Protein AF-A0A552QBM7-F1 (afdb_monomer)

pLDDT: mean 79.02, std 13.44, range [32.44, 94.44]

Mean predicted aligned error: 8.25 Å

Sequence (102 aa):
MKLSDPETWAVPVESIEIDDPTWGVVKISRWNRFHFEQSADYPMSIILVQPQGKKLSQRSTTPMWLAWIGEEEIGSIDLWITLLDFWLFVTLYAKSTYKMPR

Structure (mmCIF, N/CA/C/O backbone):
data_AF-A0A552QBM7-F1
#
_entry.id   AF-A0A552QBM7-F1
#
loop_
_atom_site.group_PDB
_atom_site.id
_atom_site.type_symbol
_atom_site.label_atom_id
_atom_site.label_alt_id
_atom_site.label_comp_id
_atom_site.label_asym_id
_atom_site.label_entity_id
_atom_site.label_seq_id
_atom_site.pdbx_PDB_ins_code
_atom_site.Cartn_x
_atom_site.Cartn_y
_atom_site.Cartn_z
_atom_site.occupancy
_atom_site.B_iso_or_equiv
_atom_site.auth_seq_id
_atom_site.auth_comp_id
_atom_site.auth_asym_id
_atom_site.auth_atom_id
_atom_site.pdbx_PDB_model_num
ATOM 1 N N . MET A 1 1 ? 1.050 4.446 -14.833 1.00 79.56 1 MET A N 1
ATOM 2 C CA . MET A 1 1 ? 0.236 4.616 -13.611 1.00 79.56 1 MET A CA 1
ATOM 3 C C . MET A 1 1 ? 0.409 6.032 -13.098 1.00 79.56 1 MET A C 1
ATOM 5 O O . MET A 1 1 ? 1.544 6.488 -13.015 1.00 79.56 1 MET A O 1
ATOM 9 N N . LYS A 1 2 ? -0.685 6.724 -12.773 1.00 84.56 2 LYS A N 1
ATOM 10 C CA . LYS A 1 2 ? -0.669 8.006 -12.059 1.00 84.56 2 LYS A CA 1
ATOM 11 C C . LYS A 1 2 ? -1.205 7.777 -10.645 1.00 84.56 2 LYS A C 1
ATOM 13 O O . LYS A 1 2 ? -2.324 7.306 -10.482 1.00 84.56 2 LYS A O 1
ATOM 18 N N . LEU A 1 3 ? -0.428 8.124 -9.618 1.00 85.06 3 LEU A N 1
ATOM 19 C CA . LEU A 1 3 ? -0.809 7.865 -8.216 1.00 85.06 3 LEU A CA 1
ATOM 20 C C . LEU A 1 3 ? -2.097 8.598 -7.805 1.00 85.06 3 LEU A C 1
ATOM 22 O O . LEU A 1 3 ? -2.862 8.110 -6.982 1.00 85.06 3 LEU A O 1
ATOM 26 N N . SER A 1 4 ? -2.359 9.755 -8.411 1.00 85.06 4 SER A N 1
ATOM 27 C CA . SER A 1 4 ? -3.550 10.568 -8.154 1.00 85.06 4 SER A CA 1
ATOM 28 C C . SER A 1 4 ? -4.815 10.087 -8.873 1.00 85.06 4 SER A C 1
ATOM 30 O O . SER A 1 4 ? -5.871 10.664 -8.646 1.00 85.06 4 SER A O 1
ATOM 32 N N . ASP A 1 5 ? -4.715 9.098 -9.765 1.00 87.19 5 ASP A N 1
ATOM 33 C CA . ASP A 1 5 ? -5.814 8.660 -10.629 1.00 87.19 5 ASP A CA 1
ATOM 34 C C . ASP A 1 5 ? -6.007 7.133 -10.542 1.00 87.19 5 ASP A C 1
ATOM 36 O O . ASP A 1 5 ? -5.264 6.388 -11.197 1.00 87.19 5 ASP A O 1
ATOM 40 N N . PRO A 1 6 ? -6.984 6.665 -9.736 1.00 86.75 6 PRO A N 1
ATOM 41 C CA . PRO A 1 6 ? -7.248 5.246 -9.502 1.00 86.75 6 PRO A CA 1
ATOM 42 C C . PRO A 1 6 ? -7.526 4.419 -10.751 1.00 86.75 6 PRO A C 1
ATOM 44 O O . PRO A 1 6 ? -7.184 3.238 -10.782 1.00 86.75 6 PRO A O 1
ATOM 47 N N . GLU A 1 7 ? -8.096 5.019 -11.795 1.00 91.06 7 GLU A N 1
ATOM 48 C CA . GLU A 1 7 ? -8.416 4.305 -13.037 1.00 91.06 7 GLU A CA 1
ATOM 49 C C . GLU A 1 7 ? -7.154 3.917 -13.819 1.00 91.06 7 GLU A C 1
ATOM 51 O O . GLU A 1 7 ? -7.178 3.030 -14.671 1.00 91.06 7 GLU A O 1
ATOM 56 N N . THR A 1 8 ? -6.020 4.548 -13.502 1.00 87.88 8 THR A N 1
ATOM 57 C CA . THR A 1 8 ? -4.725 4.292 -14.146 1.00 87.88 8 THR A CA 1
ATOM 58 C C . THR A 1 8 ? -3.822 3.343 -13.357 1.00 87.88 8 THR A C 1
ATOM 60 O O . THR A 1 8 ? -2.664 3.128 -13.751 1.00 87.88 8 THR A O 1
ATOM 63 N N . TRP A 1 9 ? -4.289 2.826 -12.216 1.00 90.31 9 TRP A N 1
ATOM 64 C CA . TRP A 1 9 ? -3.503 1.918 -11.386 1.00 90.31 9 TRP A CA 1
ATOM 65 C C . TRP A 1 9 ? -3.440 0.536 -12.029 1.00 90.31 9 TRP A C 1
ATOM 67 O O . TRP A 1 9 ? -4.437 -0.011 -12.492 1.00 90.31 9 TRP A O 1
ATOM 77 N N . ALA A 1 10 ? -2.237 -0.034 -12.060 1.00 89.12 10 ALA A N 1
ATOM 78 C CA . ALA A 1 10 ? -2.056 -1.414 -12.485 1.00 89.12 10 ALA A CA 1
ATOM 79 C C . ALA A 1 10 ? -2.637 -2.378 -11.434 1.00 89.12 10 ALA A C 1
ATOM 81 O O . ALA A 1 10 ? -2.990 -1.977 -10.323 1.00 89.12 10 ALA A O 1
ATOM 82 N N . VAL A 1 11 ? -2.685 -3.671 -11.746 1.00 91.69 11 VAL A N 1
ATOM 83 C CA . VAL A 1 11 ? -2.992 -4.691 -10.734 1.00 91.69 11 VAL A CA 1
ATOM 84 C C . VAL A 1 11 ? -1.811 -4.782 -9.755 1.00 91.69 11 VAL A C 1
ATOM 86 O O . VAL A 1 11 ? -0.671 -4.906 -10.214 1.00 91.69 11 VAL A O 1
ATOM 89 N N . PRO A 1 12 ? -2.039 -4.684 -8.432 1.00 93.38 12 PRO A N 1
ATOM 90 C CA . PRO A 1 12 ? -0.970 -4.821 -7.453 1.00 93.38 12 PRO A CA 1
ATOM 91 C C . PRO A 1 12 ? -0.421 -6.250 -7.440 1.00 93.38 12 PRO A C 1
ATOM 93 O O . PRO A 1 12 ? -1.162 -7.213 -7.638 1.00 93.38 12 PRO A O 1
ATOM 96 N N . VAL A 1 13 ? 0.881 -6.388 -7.182 1.00 93.00 13 VAL A N 1
ATOM 97 C CA . VAL A 1 13 ? 1.532 -7.699 -7.008 1.00 93.00 13 VAL A CA 1
ATOM 98 C C . VAL A 1 13 ? 1.162 -8.340 -5.672 1.00 93.00 13 VAL A C 1
ATOM 100 O O . VAL A 1 13 ? 1.244 -9.553 -5.520 1.00 93.00 13 VAL A O 1
ATOM 103 N N . GLU A 1 14 ? 0.735 -7.521 -4.713 1.00 92.94 14 GLU A N 1
ATOM 104 C CA . GLU A 1 14 ? 0.277 -7.948 -3.400 1.00 92.94 14 GLU A CA 1
ATOM 105 C C . GLU A 1 14 ? -0.788 -6.974 -2.892 1.00 92.94 14 GLU A C 1
ATOM 107 O O . GLU A 1 14 ? -0.648 -5.755 -3.013 1.00 92.94 14 GLU A O 1
ATOM 112 N N . SER A 1 15 ? -1.858 -7.514 -2.313 1.00 94.38 15 SER A N 1
ATOM 113 C CA . SER A 1 15 ? -2.869 -6.740 -1.602 1.00 94.38 15 SER A CA 1
ATOM 114 C C . SER A 1 15 ? -3.279 -7.504 -0.354 1.00 94.38 15 SER A C 1
ATOM 116 O O . SER A 1 15 ? -3.819 -8.603 -0.465 1.00 94.38 15 SER A O 1
ATOM 118 N N . ILE A 1 16 ? -3.055 -6.911 0.815 1.00 94.25 16 ILE A N 1
ATOM 119 C CA . ILE A 1 16 ? -3.409 -7.496 2.111 1.00 94.25 16 ILE A CA 1
ATOM 120 C C . ILE A 1 16 ? -4.312 -6.552 2.901 1.00 94.25 16 ILE A C 1
ATOM 122 O O . ILE A 1 16 ? -4.307 -5.337 2.687 1.00 94.25 16 ILE A O 1
ATOM 126 N N . GLU A 1 17 ? -5.075 -7.122 3.826 1.00 93.94 17 GLU A N 1
ATOM 127 C CA . GLU A 1 17 ? -5.851 -6.384 4.818 1.00 93.94 17 GLU A CA 1
ATOM 128 C C . GLU A 1 17 ? -5.384 -6.796 6.212 1.00 93.94 17 GLU A C 1
ATOM 130 O O . GLU A 1 17 ? -5.218 -7.983 6.499 1.00 93.94 17 GLU A O 1
ATOM 135 N N . ILE A 1 18 ? -5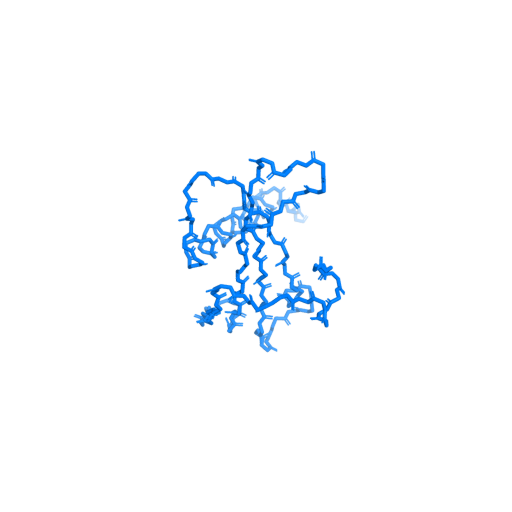.145 -5.803 7.061 1.00 91.31 18 ILE A N 1
ATOM 136 C CA . ILE A 1 18 ? -4.692 -5.976 8.440 1.00 91.31 18 ILE A CA 1
ATOM 137 C C . ILE A 1 18 ? -5.742 -5.335 9.341 1.00 91.31 18 ILE A C 1
ATOM 139 O O . ILE A 1 18 ? -6.118 -4.187 9.115 1.00 91.31 18 ILE A O 1
ATOM 143 N N . ASP A 1 19 ? -6.218 -6.054 10.355 1.00 90.38 19 ASP A N 1
ATOM 144 C CA . ASP A 1 19 ? -7.065 -5.466 11.395 1.00 90.38 19 ASP A CA 1
ATOM 145 C C . ASP A 1 19 ? -6.177 -4.860 12.488 1.00 90.38 19 ASP A C 1
ATOM 147 O O . ASP A 1 19 ? -5.572 -5.576 13.290 1.00 90.38 19 ASP A O 1
ATOM 151 N N . ASP A 1 20 ? -6.041 -3.535 12.468 1.00 86.81 20 ASP A N 1
ATOM 152 C CA . ASP A 1 20 ? -5.215 -2.789 13.406 1.00 86.81 20 ASP A CA 1
ATOM 153 C C . ASP A 1 20 ? -6.061 -2.243 14.576 1.00 86.81 20 ASP A C 1
ATOM 155 O O . ASP A 1 20 ? -7.062 -1.556 14.350 1.00 86.81 20 ASP A O 1
ATOM 159 N N . PRO A 1 21 ? -5.658 -2.449 15.845 1.00 83.38 21 PRO A N 1
ATOM 160 C CA . PRO A 1 21 ? -6.424 -1.975 17.001 1.00 83.38 21 PRO A CA 1
ATOM 161 C C . PRO A 1 21 ? -6.657 -0.455 17.047 1.00 83.38 21 PRO A C 1
ATOM 163 O O . PRO A 1 21 ? -7.629 0.004 17.652 1.00 83.38 21 PRO A O 1
ATOM 166 N N . THR A 1 22 ? -5.762 0.333 16.448 1.00 80.88 22 THR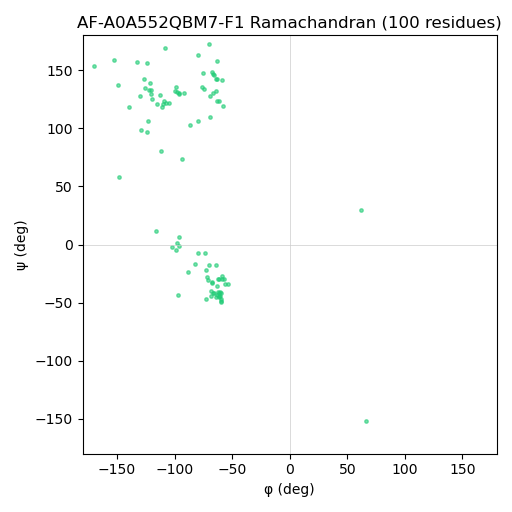 A N 1
ATOM 167 C CA . THR A 1 22 ? -5.806 1.802 16.450 1.00 80.88 22 THR A CA 1
ATOM 168 C C . THR A 1 22 ? -6.442 2.341 15.174 1.00 80.88 22 THR A C 1
ATOM 170 O O . THR A 1 22 ? -7.261 3.263 15.229 1.00 80.88 22 THR A O 1
ATOM 173 N N . TRP A 1 23 ? -6.074 1.772 14.027 1.00 80.56 23 TRP A N 1
ATOM 174 C CA . TRP A 1 23 ? -6.458 2.273 12.705 1.00 80.56 23 TRP A CA 1
ATOM 175 C C . TRP A 1 23 ? -7.649 1.523 12.084 1.00 80.56 23 TRP A C 1
ATOM 177 O O . TRP A 1 23 ? -8.175 1.939 11.048 1.00 80.56 23 TRP A O 1
ATOM 187 N N . GLY A 1 24 ? -8.137 0.470 12.743 1.00 87.19 24 GLY A N 1
ATOM 188 C CA . GLY A 1 24 ? -9.129 -0.450 12.198 1.00 87.19 24 GLY A CA 1
ATOM 189 C C . GLY A 1 24 ? -8.558 -1.246 11.027 1.00 87.19 24 GLY A C 1
ATOM 190 O O . GLY A 1 24 ? -7.352 -1.445 10.928 1.00 87.19 24 GLY A O 1
ATOM 191 N N . VAL A 1 25 ? -9.420 -1.665 10.101 1.00 90.62 25 VAL A N 1
ATOM 192 C CA . VAL A 1 25 ? -8.967 -2.357 8.890 1.00 90.62 25 VAL A CA 1
ATOM 193 C C . VAL A 1 25 ? -8.086 -1.425 8.058 1.00 90.62 25 VAL A C 1
ATOM 195 O O . VAL A 1 25 ? -8.514 -0.336 7.671 1.00 90.62 25 VAL A O 1
ATOM 198 N N . VAL A 1 26 ? -6.867 -1.859 7.764 1.00 91.38 26 VAL A N 1
ATOM 199 C CA . VAL A 1 26 ? -5.915 -1.181 6.887 1.00 91.38 26 VAL A CA 1
ATOM 200 C C . VAL A 1 26 ? -5.677 -2.063 5.674 1.00 91.38 26 VAL A C 1
ATOM 202 O O . VAL A 1 26 ? -5.210 -3.195 5.799 1.00 91.38 26 VAL A O 1
ATOM 205 N N . LYS A 1 27 ? -5.976 -1.536 4.487 1.00 93.50 27 LYS A N 1
ATOM 206 C CA . LYS A 1 27 ? -5.634 -2.188 3.225 1.00 93.50 27 LYS A CA 1
ATOM 207 C C . LYS A 1 27 ? -4.271 -1.701 2.755 1.00 93.50 27 LYS A C 1
ATOM 209 O O . LYS A 1 27 ? -4.042 -0.494 2.677 1.00 93.50 27 LYS A O 1
ATOM 214 N N . ILE A 1 28 ? -3.392 -2.631 2.407 1.00 94.19 28 ILE A N 1
ATOM 215 C CA . ILE A 1 28 ? -2.068 -2.341 1.858 1.00 94.19 28 ILE A CA 1
ATOM 216 C C . ILE A 1 28 ? -1.984 -2.971 0.478 1.00 94.19 28 ILE A C 1
ATOM 218 O O . ILE A 1 28 ? -2.253 -4.158 0.318 1.00 94.19 28 ILE A O 1
ATOM 222 N N . SER A 1 29 ? -1.652 -2.172 -0.530 1.00 94.44 29 SER A N 1
ATOM 223 C CA . SER A 1 29 ? -1.452 -2.626 -1.908 1.00 94.44 29 SER A CA 1
ATOM 224 C C . SER A 1 29 ? -0.050 -2.261 -2.369 1.00 94.44 29 SER A C 1
ATOM 226 O O . SER A 1 29 ? 0.383 -1.125 -2.176 1.00 94.44 29 SER A O 1
ATOM 228 N N . ARG A 1 30 ? 0.655 -3.213 -2.978 1.00 92.56 30 ARG A N 1
ATOM 229 C CA . ARG A 1 30 ? 2.031 -3.047 -3.447 1.00 92.56 30 ARG A CA 1
ATOM 230 C C . ARG A 1 30 ? 2.123 -3.307 -4.943 1.00 92.56 30 ARG A C 1
ATOM 232 O O . ARG A 1 30 ? 1.544 -4.261 -5.462 1.00 92.56 30 ARG A O 1
ATOM 239 N N . TRP A 1 31 ? 2.908 -2.485 -5.621 1.00 92.31 31 TRP A N 1
ATOM 240 C CA . TRP A 1 31 ? 3.316 -2.673 -7.003 1.00 92.31 31 TRP A CA 1
ATOM 241 C C . TRP A 1 31 ? 4.841 -2.620 -7.094 1.00 92.31 31 TRP A C 1
ATOM 243 O O . TRP A 1 31 ? 5.449 -1.713 -6.536 1.00 92.31 31 TRP A O 1
ATOM 253 N N . ASN A 1 32 ?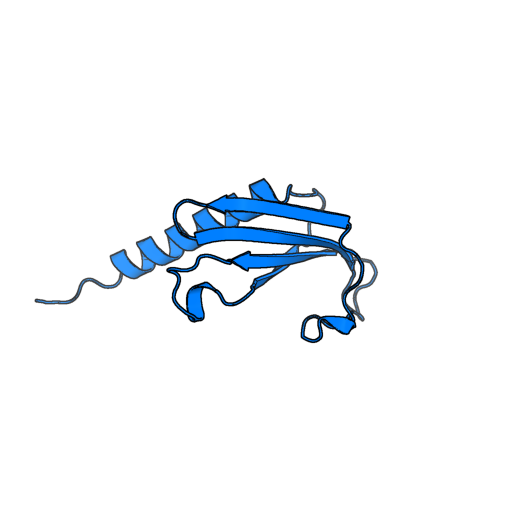 5.457 -3.546 -7.829 1.00 86.88 32 ASN A N 1
ATOM 254 C CA . ASN A 1 32 ? 6.917 -3.610 -7.973 1.00 86.88 32 ASN A CA 1
ATOM 255 C C . ASN A 1 32 ? 7.355 -3.175 -9.377 1.00 86.88 32 ASN A C 1
ATOM 257 O O . ASN A 1 32 ? 6.537 -3.089 -10.296 1.00 86.88 32 ASN A O 1
ATOM 261 N N . ARG A 1 33 ? 8.670 -2.971 -9.547 1.00 79.25 33 ARG A N 1
ATOM 262 C CA . ARG A 1 33 ? 9.328 -2.637 -10.829 1.00 79.25 33 ARG A CA 1
ATOM 263 C C . ARG A 1 33 ? 8.867 -1.309 -11.435 1.00 79.25 33 ARG A C 1
ATOM 265 O O . ARG A 1 33 ? 8.875 -1.140 -12.652 1.00 79.25 33 ARG A O 1
ATOM 272 N N . PHE A 1 34 ? 8.474 -0.368 -10.585 1.00 83.88 34 PHE A N 1
ATOM 273 C CA . PHE A 1 34 ? 8.341 1.024 -10.992 1.00 83.88 34 PHE A CA 1
ATOM 274 C C . PHE A 1 34 ? 9.722 1.667 -10.999 1.00 83.88 34 PHE A C 1
ATOM 276 O O . PHE A 1 34 ? 10.658 1.138 -10.412 1.00 83.88 34 PHE A O 1
ATOM 283 N N . HIS A 1 35 ? 9.853 2.807 -11.655 1.00 79.88 35 HIS A N 1
ATOM 284 C CA . HIS A 1 35 ? 11.046 3.635 -11.589 1.00 79.88 35 HIS A CA 1
ATOM 285 C C . HIS A 1 35 ? 10.640 5.084 -11.841 1.00 79.88 35 HIS A C 1
ATOM 287 O O . HIS A 1 35 ? 9.588 5.355 -12.433 1.00 79.88 35 HIS A O 1
ATOM 293 N N . PHE A 1 36 ? 11.473 6.029 -11.412 1.00 75.44 36 PHE A N 1
ATOM 294 C CA . PHE A 1 36 ? 11.317 7.406 -11.863 1.00 75.44 36 PHE A CA 1
ATOM 295 C C . PHE A 1 36 ? 11.640 7.495 -13.354 1.00 75.44 36 PHE A C 1
ATOM 297 O O . PHE A 1 36 ? 12.488 6.762 -13.865 1.00 75.44 36 PHE A O 1
ATOM 304 N N . GLU A 1 37 ? 10.980 8.413 -14.058 1.00 73.81 37 GLU A N 1
ATOM 305 C CA . GLU A 1 37 ? 11.151 8.599 -15.505 1.00 73.81 37 GLU A CA 1
ATOM 306 C C . GLU A 1 37 ? 12.624 8.810 -15.897 1.00 73.81 37 GLU A C 1
ATOM 308 O O . GLU A 1 37 ? 13.075 8.314 -16.922 1.00 73.81 37 GLU A O 1
ATOM 313 N N . GLN A 1 38 ? 13.395 9.472 -15.030 1.00 78.25 38 GLN A N 1
ATOM 314 C CA . GLN A 1 38 ? 14.807 9.797 -15.247 1.00 78.25 38 GLN A CA 1
ATOM 315 C C . GLN A 1 38 ? 15.786 8.795 -14.608 1.00 78.25 38 GLN A C 1
ATOM 317 O O . GLN A 1 38 ? 16.987 9.052 -14.568 1.00 78.25 38 GLN A O 1
ATOM 322 N N . SER A 1 39 ? 15.312 7.678 -14.046 1.00 77.06 39 SER A N 1
ATOM 323 C CA . SER A 1 39 ? 16.154 6.756 -13.263 1.00 77.06 39 SER A CA 1
ATOM 324 C C . SER A 1 39 ? 15.679 5.308 -13.386 1.00 77.06 39 SER A C 1
ATOM 326 O O . SER A 1 39 ? 15.347 4.668 -12.393 1.00 77.06 39 SER A O 1
ATOM 328 N N . ALA A 1 40 ? 15.633 4.798 -14.621 1.00 77.19 40 ALA A N 1
ATOM 329 C CA . ALA A 1 40 ? 15.139 3.452 -14.925 1.00 77.19 40 ALA A CA 1
ATOM 330 C C . ALA A 1 40 ? 15.938 2.321 -14.252 1.00 77.19 40 ALA A C 1
ATOM 332 O O . ALA A 1 40 ? 15.359 1.295 -13.905 1.00 77.19 40 ALA A O 1
ATOM 333 N N . ASP A 1 41 ? 17.235 2.531 -14.013 1.00 80.50 41 ASP A N 1
ATOM 334 C CA . ASP A 1 41 ? 18.125 1.536 -13.395 1.00 80.50 41 ASP A CA 1
ATOM 335 C C . ASP A 1 41 ? 17.886 1.345 -11.889 1.00 80.50 41 ASP A C 1
ATOM 337 O O . ASP A 1 41 ? 18.454 0.441 -11.280 1.00 80.50 41 ASP A O 1
ATOM 341 N N . TYR A 1 42 ? 17.034 2.175 -11.281 1.00 78.94 42 TYR A N 1
ATOM 342 C CA . TYR A 1 42 ? 16.697 2.117 -9.862 1.00 78.94 42 TYR A CA 1
ATOM 343 C C . TYR A 1 42 ? 15.239 1.679 -9.698 1.00 78.94 42 TYR A C 1
ATOM 345 O O . TYR A 1 42 ? 14.353 2.526 -9.525 1.00 78.94 42 TYR A O 1
ATOM 353 N N . PRO A 1 43 ? 14.958 0.362 -9.785 1.00 81.44 43 PRO A N 1
ATOM 354 C CA . PRO A 1 43 ? 13.614 -0.139 -9.590 1.00 81.44 43 PRO A CA 1
ATOM 355 C C . PRO A 1 43 ? 13.157 0.133 -8.157 1.00 81.44 43 PRO A C 1
ATOM 357 O O . PRO A 1 43 ? 13.915 0.022 -7.194 1.00 81.44 43 PRO A O 1
ATOM 360 N N . MET A 1 44 ? 11.882 0.461 -8.024 1.00 86.69 44 MET A N 1
ATOM 361 C CA . MET A 1 44 ? 11.236 0.769 -6.762 1.00 86.69 44 MET A CA 1
ATOM 362 C C . MET A 1 44 ? 9.912 0.027 -6.643 1.00 86.69 44 MET A C 1
ATOM 364 O O . MET A 1 44 ? 9.270 -0.338 -7.640 1.00 86.69 44 MET A O 1
ATOM 368 N N . SER A 1 45 ? 9.490 -0.152 -5.398 1.00 88.94 45 SER A N 1
ATOM 369 C CA . SER A 1 45 ? 8.133 -0.581 -5.086 1.00 88.94 45 SER A CA 1
ATOM 370 C C . SER A 1 45 ? 7.291 0.631 -4.709 1.00 88.94 45 SER A C 1
ATOM 372 O O . SER A 1 45 ? 7.729 1.499 -3.951 1.00 88.94 45 SER A O 1
ATOM 374 N N . ILE A 1 46 ? 6.079 0.690 -5.246 1.00 91.00 46 ILE A N 1
ATOM 375 C CA . ILE A 1 46 ? 5.054 1.651 -4.853 1.00 91.00 46 ILE A CA 1
ATOM 376 C C . ILE A 1 46 ? 4.105 0.943 -3.905 1.00 91.00 46 ILE A C 1
ATOM 378 O O . ILE A 1 46 ? 3.654 -0.165 -4.191 1.00 91.00 46 ILE A O 1
ATOM 382 N N . ILE A 1 47 ? 3.804 1.578 -2.780 1.00 91.81 47 ILE A N 1
ATOM 383 C CA . ILE A 1 47 ? 2.970 0.995 -1.738 1.00 91.81 47 ILE A CA 1
ATOM 384 C C . ILE A 1 47 ? 1.896 2.007 -1.364 1.00 91.81 47 ILE A C 1
ATOM 386 O O . ILE A 1 47 ? 2.187 3.173 -1.097 1.00 91.81 47 ILE A O 1
ATOM 390 N N . LEU A 1 48 ? 0.647 1.562 -1.379 1.00 92.56 48 LEU A N 1
ATOM 391 C CA . LEU A 1 48 ? -0.518 2.332 -0.975 1.00 92.56 48 LEU A CA 1
ATOM 392 C C . LEU A 1 48 ? -1.055 1.755 0.327 1.00 92.56 48 LEU A C 1
ATOM 394 O O . LEU A 1 48 ? -1.450 0.591 0.371 1.00 92.56 48 LEU A O 1
ATOM 398 N N . VAL A 1 49 ? -1.102 2.585 1.362 1.00 92.19 49 VAL A N 1
ATOM 399 C CA . VAL A 1 49 ? -1.68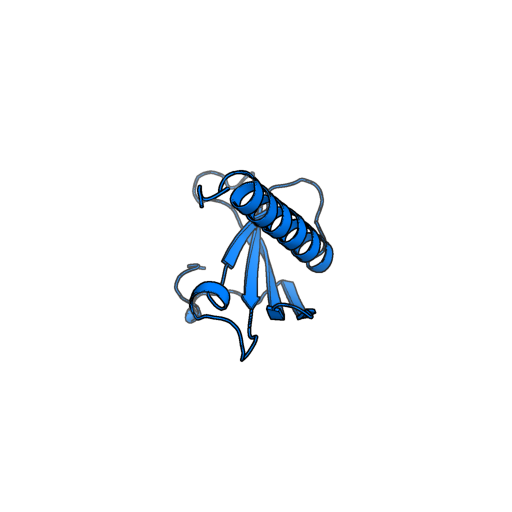7 2.256 2.663 1.00 92.19 49 VAL A CA 1
ATOM 400 C C . VAL A 1 49 ? -2.999 3.017 2.809 1.00 92.19 49 VAL A C 1
ATOM 402 O O . VAL A 1 49 ? -3.029 4.247 2.729 1.00 92.19 49 VAL A O 1
ATOM 405 N N . GLN A 1 50 ? -4.095 2.291 3.009 1.00 91.62 50 GLN A N 1
ATOM 406 C CA . GLN A 1 50 ? -5.447 2.836 3.116 1.00 91.62 50 GLN A CA 1
ATOM 407 C C . GLN A 1 50 ? -6.087 2.407 4.437 1.00 91.62 50 GLN A C 1
ATOM 409 O O . GLN A 1 50 ? -6.655 1.314 4.515 1.00 91.62 50 GLN A O 1
ATOM 414 N N . PRO A 1 51 ? -6.045 3.265 5.468 1.00 89.69 51 PRO A N 1
ATOM 415 C CA . PRO A 1 51 ? -6.830 3.058 6.674 1.00 89.69 51 PRO A CA 1
ATOM 416 C C . PRO A 1 51 ? -8.328 3.192 6.368 1.00 89.69 51 PRO A C 1
ATOM 418 O O . PRO A 1 51 ? -8.765 4.173 5.765 1.00 89.69 51 PRO A O 1
ATOM 421 N N . GLN A 1 52 ? -9.127 2.223 6.807 1.00 84.81 52 GLN A N 1
ATOM 422 C CA . GLN A 1 52 ? -10.585 2.180 6.625 1.00 84.81 52 GLN A CA 1
ATOM 423 C C . GLN A 1 52 ? -11.348 2.243 7.961 1.00 84.81 52 GLN A C 1
ATOM 425 O O . GLN A 1 52 ? -12.560 2.013 8.014 1.00 84.81 52 GLN A O 1
ATOM 430 N N . GLY A 1 53 ? -10.663 2.563 9.062 1.00 77.44 53 GLY A N 1
ATOM 431 C CA . GLY A 1 53 ? -11.259 2.646 10.392 1.00 77.44 53 GLY A CA 1
ATOM 432 C C . GLY A 1 53 ? -12.418 3.644 10.474 1.00 77.44 53 GLY A C 1
ATOM 433 O O . GLY A 1 53 ? -12.245 4.849 10.316 1.00 77.44 53 GLY A O 1
ATOM 434 N N . LYS A 1 54 ? -13.614 3.154 10.822 1.00 66.81 54 LYS A N 1
ATOM 435 C CA . LYS A 1 54 ? -14.852 3.960 10.907 1.00 66.81 54 LYS A CA 1
ATOM 436 C C . LYS A 1 54 ? -14.837 5.058 11.981 1.00 66.81 54 LYS A C 1
ATOM 438 O O . LYS A 1 54 ? -15.687 5.940 11.956 1.00 66.81 54 LYS A O 1
ATOM 443 N N . LYS A 1 55 ? -13.919 4.978 12.949 1.00 73.25 55 LYS A N 1
ATOM 444 C CA . LYS A 1 55 ? -13.771 5.947 14.053 1.00 73.25 55 LYS A CA 1
ATOM 445 C C . LYS A 1 55 ? -12.609 6.921 13.850 1.00 73.25 55 LYS A C 1
ATOM 447 O O . LYS A 1 55 ? -12.380 7.774 14.704 1.00 73.25 55 LYS A O 1
ATOM 452 N N . LEU A 1 56 ? -11.859 6.776 12.762 1.00 73.69 56 LEU A N 1
ATOM 453 C CA . LEU A 1 56 ? -10.723 7.634 12.477 1.00 73.69 56 LEU A CA 1
ATOM 454 C C . 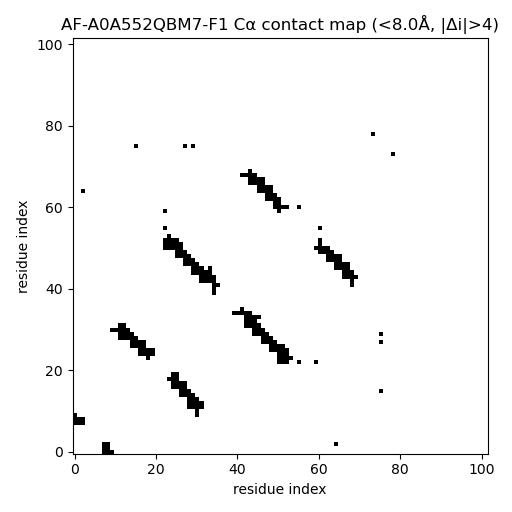LEU A 1 56 ? -11.192 9.007 11.985 1.00 73.69 56 LEU A C 1
ATOM 456 O O . LEU A 1 56 ? -12.215 9.140 11.315 1.00 73.69 56 LEU A O 1
ATOM 460 N N . SER A 1 57 ? -10.416 10.041 12.309 1.00 75.88 57 SER A N 1
ATOM 461 C CA . SER A 1 57 ? -10.613 11.366 11.720 1.00 75.88 57 SER A CA 1
ATOM 462 C C . SER A 1 57 ? -10.373 11.323 10.206 1.00 75.88 57 SER A C 1
ATOM 464 O O . SER A 1 57 ? -9.623 10.476 9.727 1.00 75.88 57 SER A O 1
ATOM 466 N N . GLN A 1 58 ? -10.916 12.283 9.454 1.00 72.62 58 GLN A N 1
ATOM 467 C CA . GLN A 1 58 ? -10.685 12.365 8.005 1.00 72.62 58 GLN A CA 1
ATOM 468 C C . GLN A 1 58 ? -9.192 12.446 7.643 1.00 72.62 58 GLN A C 1
ATOM 470 O O . GLN A 1 58 ? -8.762 11.881 6.648 1.00 72.62 58 GLN A O 1
ATOM 475 N N . ARG A 1 59 ? -8.376 13.103 8.481 1.00 72.12 59 ARG A N 1
ATOM 476 C CA . ARG A 1 59 ? -6.916 13.150 8.304 1.00 72.12 59 ARG A CA 1
ATOM 477 C C . ARG A 1 59 ? -6.260 11.783 8.515 1.00 72.12 59 ARG A C 1
ATOM 479 O O . ARG A 1 59 ? -5.242 11.495 7.899 1.00 72.12 59 ARG A O 1
ATOM 486 N N . SER A 1 60 ? -6.826 10.974 9.403 1.00 73.25 60 SER A N 1
ATOM 487 C CA . SER A 1 60 ? -6.345 9.635 9.747 1.00 73.25 60 SER A CA 1
ATOM 488 C C . SER A 1 60 ? -6.801 8.563 8.749 1.00 73.25 60 SER A C 1
ATOM 490 O O . SER A 1 60 ? -6.221 7.486 8.728 1.00 73.25 60 SER A O 1
ATOM 492 N N . THR A 1 61 ? -7.812 8.839 7.922 1.00 79.69 61 THR A N 1
ATOM 493 C CA . THR A 1 61 ? -8.247 7.954 6.825 1.00 79.69 61 THR A CA 1
ATOM 494 C C . THR A 1 61 ? -7.653 8.334 5.470 1.00 79.69 61 THR A C 1
ATOM 496 O O . THR A 1 61 ? -7.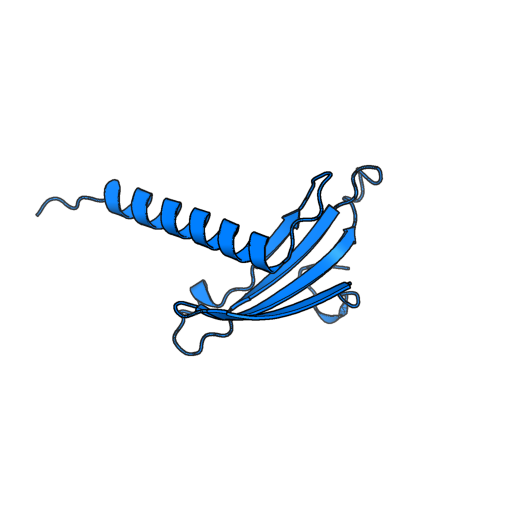909 7.654 4.478 1.00 79.69 61 THR A O 1
ATOM 499 N N . THR A 1 62 ? -6.852 9.403 5.402 1.00 83.62 62 THR A N 1
ATOM 500 C CA . THR A 1 62 ? -6.168 9.803 4.171 1.00 83.62 62 THR A CA 1
ATOM 501 C C . THR A 1 62 ? -5.212 8.695 3.716 1.00 83.62 62 THR A C 1
ATOM 503 O O . THR A 1 62 ? -4.312 8.331 4.476 1.00 83.62 62 THR A O 1
ATOM 506 N N . PRO A 1 63 ? -5.355 8.183 2.480 1.00 87.62 63 PRO A N 1
ATOM 507 C CA . PRO A 1 63 ? -4.424 7.212 1.925 1.00 87.62 63 PRO A CA 1
ATOM 508 C C . PRO A 1 63 ? -2.993 7.744 1.872 1.00 87.62 63 PRO A C 1
ATOM 510 O O . PRO A 1 63 ? -2.765 8.907 1.529 1.00 87.62 63 PRO A O 1
ATOM 513 N N . MET A 1 64 ? -2.028 6.877 2.156 1.00 89.19 64 MET A N 1
ATOM 514 C CA . MET A 1 64 ? -0.608 7.205 2.101 1.00 89.19 64 MET A CA 1
ATOM 515 C C . MET A 1 64 ? 0.070 6.441 0.970 1.00 89.19 64 MET A C 1
ATOM 517 O O . MET A 1 64 ? -0.030 5.219 0.889 1.00 89.19 64 MET A O 1
ATOM 521 N N . TRP A 1 65 ? 0.789 7.178 0.127 1.00 89.81 65 TRP A N 1
ATOM 522 C CA . TRP A 1 65 ? 1.661 6.621 -0.900 1.00 89.81 65 TRP A CA 1
ATOM 523 C C . TRP A 1 65 ? 3.096 6.599 -0.409 1.00 89.81 65 TRP A C 1
ATOM 525 O O . TRP A 1 65 ? 3.612 7.612 0.064 1.00 89.81 65 TRP A O 1
ATOM 535 N N . LEU A 1 66 ? 3.737 5.450 -0.562 1.00 89.25 66 LEU A N 1
ATOM 536 C CA . LEU A 1 66 ? 5.115 5.223 -0.175 1.00 89.25 66 LEU A CA 1
ATOM 537 C C . LEU A 1 66 ? 5.899 4.665 -1.355 1.00 89.25 66 LEU A C 1
ATOM 539 O O . LEU A 1 66 ? 5.401 3.867 -2.150 1.00 89.25 66 LEU A O 1
ATOM 543 N N . ALA A 1 67 ? 7.141 5.114 -1.438 1.00 87.19 67 ALA A N 1
ATOM 544 C CA . ALA A 1 67 ? 8.140 4.662 -2.382 1.00 87.19 67 ALA A CA 1
ATOM 545 C C . ALA A 1 67 ? 9.210 3.902 -1.600 1.00 87.19 67 ALA A C 1
ATOM 547 O O . ALA A 1 67 ? 9.855 4.488 -0.731 1.00 87.19 67 ALA A O 1
ATOM 548 N N . TRP A 1 68 ? 9.399 2.620 -1.901 1.00 84.69 68 TRP A N 1
ATOM 549 C CA . TRP A 1 68 ? 10.485 1.825 -1.335 1.00 84.69 68 TRP A CA 1
ATOM 550 C C . TRP A 1 68 ? 11.574 1.610 -2.379 1.00 84.69 68 TRP A C 1
ATOM 552 O O . TRP A 1 68 ? 11.312 1.059 -3.451 1.00 84.69 68 TRP A O 1
ATOM 562 N N . ILE A 1 69 ? 12.787 2.047 -2.045 1.00 80.12 69 ILE A N 1
ATOM 563 C CA . ILE A 1 69 ? 13.998 1.878 -2.846 1.00 80.12 69 ILE A CA 1
ATOM 564 C C . ILE A 1 69 ? 14.999 1.158 -1.943 1.00 80.12 69 ILE A C 1
ATOM 566 O O . ILE A 1 69 ? 15.507 1.749 -0.992 1.00 80.12 69 ILE A O 1
ATOM 570 N N . GLY A 1 70 ? 15.235 -0.123 -2.202 1.00 70.12 70 GLY A N 1
ATOM 571 C CA . GLY A 1 70 ? 16.115 -0.966 -1.397 1.00 70.12 70 GLY A CA 1
ATOM 572 C C . GLY A 1 70 ? 16.370 -2.303 -2.085 1.00 70.12 70 GLY A C 1
ATOM 573 O O . GLY A 1 70 ? 15.556 -2.743 -2.894 1.00 70.12 70 GLY A O 1
ATOM 574 N N . GLU A 1 71 ? 17.513 -2.920 -1.783 1.00 60.78 71 GLU A N 1
ATOM 575 C CA . GLU A 1 71 ? 17.911 -4.217 -2.353 1.00 60.78 71 GLU A CA 1
ATOM 576 C C . GLU A 1 71 ? 17.086 -5.382 -1.783 1.00 60.78 71 GLU A C 1
ATOM 578 O O . GLU A 1 71 ? 16.856 -6.371 -2.475 1.00 60.78 71 GLU A O 1
ATOM 583 N N . GLU A 1 72 ? 16.590 -5.245 -0.550 1.00 67.38 72 GLU A N 1
ATOM 584 C CA . GLU A 1 72 ? 15.728 -6.234 0.097 1.00 67.38 72 GLU A CA 1
ATOM 585 C C . GLU A 1 72 ? 14.244 -5.869 -0.065 1.00 67.38 72 GLU A C 1
ATOM 587 O O . GLU A 1 72 ? 13.813 -4.738 0.199 1.00 67.38 72 GLU A O 1
ATOM 592 N N . GLU A 1 73 ? 13.443 -6.850 -0.496 1.00 69.31 73 GLU A N 1
ATOM 593 C CA . GLU A 1 73 ? 11.987 -6.748 -0.433 1.00 69.31 73 GLU A CA 1
ATOM 594 C C . GLU A 1 73 ? 11.548 -6.808 1.033 1.00 69.31 73 GLU A C 1
ATOM 596 O O . GLU A 1 73 ? 11.606 -7.860 1.666 1.00 69.31 73 GLU A O 1
ATOM 601 N N . ILE A 1 74 ? 11.074 -5.684 1.570 1.00 73.50 74 ILE A N 1
ATOM 602 C CA . ILE A 1 74 ? 10.381 -5.674 2.857 1.00 73.50 74 ILE A CA 1
ATOM 603 C C . ILE A 1 74 ? 8.959 -6.222 2.664 1.00 73.50 74 ILE A C 1
ATOM 605 O O . ILE A 1 74 ? 8.262 -5.856 1.710 1.00 73.50 74 ILE A O 1
ATOM 609 N N . GLY A 1 75 ? 8.518 -7.102 3.564 1.00 80.94 75 GLY A N 1
ATOM 610 C CA . GLY A 1 75 ? 7.147 -7.604 3.567 1.00 80.94 75 GLY A CA 1
ATOM 611 C C . GLY A 1 75 ? 6.145 -6.487 3.878 1.00 80.94 75 GLY A C 1
ATOM 612 O O . GLY A 1 75 ? 6.420 -5.598 4.684 1.00 80.94 75 GLY A O 1
ATOM 613 N N . SER A 1 76 ? 4.951 -6.529 3.277 1.00 80.56 76 SER A N 1
ATOM 614 C CA . SER A 1 76 ? 3.929 -5.484 3.481 1.00 80.56 76 SER A CA 1
ATOM 615 C C . SER A 1 76 ? 3.504 -5.315 4.953 1.00 80.56 76 SER A C 1
ATOM 617 O O . SER A 1 76 ? 3.162 -4.208 5.367 1.00 80.56 76 SER A O 1
ATOM 619 N N . ILE A 1 77 ? 3.565 -6.383 5.759 1.00 78.00 77 ILE A N 1
ATOM 620 C CA . ILE A 1 77 ? 3.302 -6.337 7.208 1.00 78.00 77 ILE A CA 1
ATOM 621 C C . ILE A 1 77 ? 4.451 -5.645 7.952 1.00 78.00 77 ILE A C 1
ATOM 623 O O . ILE A 1 77 ? 4.204 -4.751 8.760 1.00 78.00 77 ILE A O 1
ATOM 627 N N . ASP A 1 78 ? 5.700 -6.010 7.655 1.00 83.19 78 ASP A N 1
ATOM 628 C CA . ASP A 1 78 ? 6.882 -5.423 8.298 1.00 83.19 78 ASP A CA 1
ATOM 629 C C . ASP A 1 78 ? 6.995 -3.924 7.995 1.00 83.19 78 ASP A C 1
ATOM 631 O O . ASP A 1 78 ? 7.347 -3.124 8.867 1.00 83.19 78 ASP A O 1
ATOM 635 N N . LEU A 1 79 ? 6.608 -3.518 6.780 1.00 81.94 79 LEU A N 1
ATOM 636 C CA . LEU A 1 79 ? 6.486 -2.110 6.416 1.00 81.94 79 LEU A CA 1
ATOM 637 C C . LEU A 1 79 ? 5.468 -1.387 7.306 1.00 81.94 79 LEU A C 1
ATOM 639 O O . LEU A 1 79 ? 5.761 -0.305 7.811 1.00 81.94 79 LEU A O 1
ATOM 643 N N . TRP A 1 80 ? 4.275 -1.961 7.494 1.00 84.00 80 TRP A N 1
ATOM 644 C CA . TRP A 1 80 ? 3.233 -1.356 8.325 1.00 84.00 80 TRP A CA 1
ATOM 645 C C . TRP A 1 80 ? 3.692 -1.176 9.771 1.00 84.00 80 TRP A C 1
ATOM 647 O O . TRP A 1 80 ? 3.532 -0.090 10.326 1.00 84.00 80 TRP A O 1
ATOM 657 N N . ILE A 1 81 ? 4.334 -2.194 10.347 1.00 80.19 81 ILE A N 1
ATOM 658 C CA . ILE A 1 81 ? 4.905 -2.123 11.699 1.00 80.19 81 ILE A CA 1
ATOM 659 C C . ILE A 1 81 ? 5.958 -1.011 11.775 1.00 80.19 81 ILE A C 1
ATOM 661 O O . ILE A 1 81 ? 5.894 -0.161 12.659 1.00 80.19 81 ILE A O 1
ATOM 665 N N . THR A 1 82 ? 6.864 -0.940 10.797 1.00 82.69 82 THR A N 1
ATOM 666 C CA . THR A 1 82 ? 7.904 0.101 10.742 1.00 82.69 82 THR A CA 1
ATOM 667 C C . THR A 1 82 ? 7.303 1.511 10.659 1.00 82.69 82 THR A C 1
ATOM 669 O O . THR A 1 82 ? 7.778 2.444 11.312 1.00 82.69 82 THR A O 1
ATOM 672 N N . LEU A 1 83 ? 6.235 1.687 9.875 1.00 79.31 83 LEU A N 1
ATOM 673 C CA . LEU A 1 83 ? 5.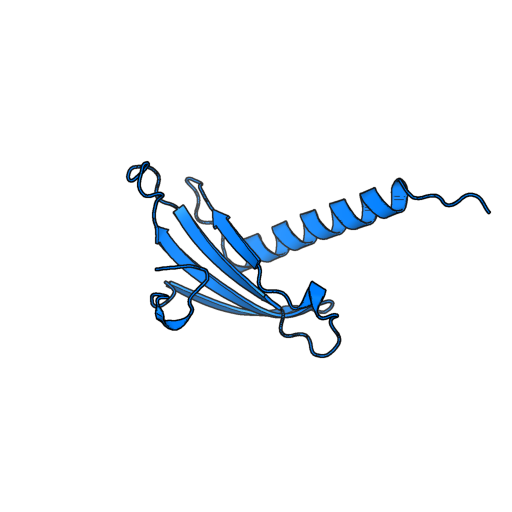517 2.961 9.779 1.00 79.31 83 LEU A CA 1
ATOM 674 C C . LEU A 1 83 ? 4.826 3.326 11.090 1.00 79.31 83 LEU A C 1
ATOM 676 O O . LEU A 1 83 ? 4.877 4.491 11.486 1.00 79.31 83 LEU A O 1
ATOM 680 N N . LEU A 1 84 ? 4.195 2.360 11.760 1.00 80.12 84 LEU A N 1
ATOM 681 C CA . LEU A 1 84 ? 3.587 2.562 13.073 1.00 80.12 84 LEU A CA 1
ATOM 682 C C . LEU A 1 84 ? 4.628 2.975 14.110 1.00 80.12 84 LEU A C 1
ATOM 684 O O . LEU A 1 84 ? 4.392 3.939 14.838 1.00 80.12 84 LEU A O 1
ATOM 688 N N . ASP A 1 85 ? 5.782 2.313 14.140 1.00 76.81 85 ASP A N 1
ATOM 689 C CA . ASP A 1 85 ? 6.880 2.646 15.049 1.00 76.81 85 ASP A CA 1
ATOM 690 C C . ASP A 1 85 ? 7.390 4.067 14.805 1.00 76.81 85 ASP A C 1
ATOM 692 O O . ASP A 1 85 ? 7.537 4.856 15.745 1.00 76.81 85 ASP A O 1
ATOM 696 N N . PHE A 1 86 ? 7.571 4.448 13.537 1.00 74.31 86 PHE A N 1
ATOM 697 C CA . PHE A 1 86 ? 7.926 5.818 13.181 1.00 74.31 86 PHE A CA 1
ATOM 698 C C . PHE A 1 86 ? 6.840 6.821 13.608 1.00 74.31 86 PHE A C 1
ATOM 700 O O . PHE A 1 86 ? 7.143 7.883 14.156 1.00 74.31 86 PHE A O 1
ATOM 707 N N . TRP A 1 87 ? 5.564 6.488 13.411 1.00 69.88 87 TRP A N 1
ATOM 708 C CA . TRP A 1 87 ? 4.439 7.356 13.766 1.00 69.88 87 TRP A CA 1
ATOM 709 C C . TRP A 1 87 ? 4.284 7.522 15.286 1.00 69.88 87 TRP A C 1
ATOM 711 O O . TRP A 1 87 ? 4.038 8.631 15.777 1.00 69.88 87 TRP A O 1
ATOM 721 N N . LEU A 1 88 ? 4.482 6.445 16.048 1.00 66.81 88 LEU A N 1
ATOM 722 C CA . LEU A 1 88 ? 4.539 6.460 17.509 1.00 66.81 88 LEU A CA 1
ATOM 723 C C . LEU A 1 88 ? 5.723 7.292 17.995 1.00 66.81 88 LEU A C 1
ATOM 725 O O . LEU A 1 88 ? 5.536 8.124 18.884 1.00 66.81 88 LEU A O 1
ATOM 729 N N . PHE A 1 89 ? 6.900 7.148 17.383 1.00 61.88 89 PHE A N 1
ATOM 730 C CA . PHE A 1 89 ? 8.068 7.966 17.705 1.00 61.88 89 PHE A CA 1
ATOM 731 C C . PHE A 1 89 ? 7.795 9.456 17.479 1.00 61.88 89 PHE A C 1
ATOM 733 O O . PHE A 1 89 ? 7.992 10.256 18.393 1.00 61.88 89 PHE A O 1
ATOM 740 N N . VAL A 1 90 ? 7.258 9.839 16.315 1.00 65.25 90 VAL A N 1
ATOM 741 C CA . VAL A 1 90 ? 6.893 11.236 16.021 1.00 65.25 90 VAL A CA 1
ATOM 742 C C . VAL A 1 90 ? 5.856 11.757 17.019 1.00 65.25 90 VAL A C 1
ATOM 744 O O . VAL A 1 90 ? 5.985 12.876 17.517 1.00 65.25 90 VAL A O 1
ATOM 747 N N . THR A 1 91 ? 4.855 10.949 17.370 1.00 63.56 91 THR A N 1
ATOM 748 C CA . THR A 1 91 ? 3.798 11.344 18.313 1.00 63.56 91 THR A CA 1
ATOM 749 C C . THR A 1 91 ? 4.327 11.503 19.740 1.00 63.56 91 THR A C 1
ATOM 751 O O . THR A 1 91 ? 3.995 12.479 20.417 1.00 63.56 91 THR A O 1
ATOM 754 N N . LEU A 1 92 ? 5.158 10.572 20.212 1.00 61.28 92 LEU A N 1
ATOM 755 C CA . LEU A 1 92 ? 5.786 10.628 21.533 1.00 61.28 92 LEU A CA 1
ATOM 756 C C . LEU A 1 92 ? 6.788 11.784 21.620 1.00 61.28 92 LEU A C 1
ATOM 758 O O . LEU A 1 92 ? 6.782 12.521 22.606 1.00 61.28 92 LEU A O 1
ATOM 762 N N . TYR A 1 93 ? 7.580 12.006 20.570 1.00 54.06 93 TYR A N 1
ATOM 763 C CA . TYR A 1 93 ? 8.514 13.127 20.478 1.00 54.06 93 TYR A CA 1
ATOM 764 C C . TYR A 1 93 ? 7.787 14.481 20.469 1.00 54.06 93 TYR A C 1
ATOM 766 O O . TYR A 1 93 ? 8.142 15.390 21.225 1.00 54.06 93 TYR A O 1
ATOM 774 N N . ALA A 1 94 ? 6.710 14.615 19.689 1.00 52.56 94 ALA A N 1
ATOM 775 C CA . ALA A 1 94 ? 5.880 15.820 19.678 1.00 52.56 94 ALA A CA 1
ATOM 776 C C . ALA A 1 94 ? 5.217 16.072 21.045 1.00 52.56 94 ALA A C 1
ATOM 778 O O . ALA A 1 94 ? 5.215 17.199 21.536 1.00 52.56 94 ALA A O 1
ATOM 779 N N . LYS A 1 95 ? 4.718 15.029 21.724 1.00 56.72 95 LYS A N 1
ATOM 780 C CA . LYS A 1 95 ? 4.168 15.159 23.088 1.00 56.72 95 LYS A CA 1
ATOM 781 C C . LYS A 1 95 ? 5.236 15.490 24.136 1.00 56.72 95 LYS A C 1
ATOM 783 O O . LYS A 1 95 ? 4.945 16.215 25.081 1.00 56.72 95 LYS A O 1
ATOM 788 N N . SER A 1 96 ? 6.464 14.997 23.974 1.00 59.12 96 SER A N 1
ATOM 789 C CA . SER A 1 96 ? 7.585 15.297 24.873 1.00 59.12 96 SER A CA 1
ATOM 790 C C . SER A 1 96 ? 8.086 16.737 24.727 1.00 59.12 96 SER A C 1
ATOM 792 O O . SER A 1 96 ? 8.586 17.309 25.695 1.00 59.12 96 SER A O 1
ATOM 794 N N . THR A 1 97 ? 7.970 17.321 23.533 1.00 56.69 97 THR A N 1
ATOM 795 C CA . THR A 1 97 ? 8.409 18.698 23.250 1.00 56.69 97 THR A CA 1
ATOM 796 C 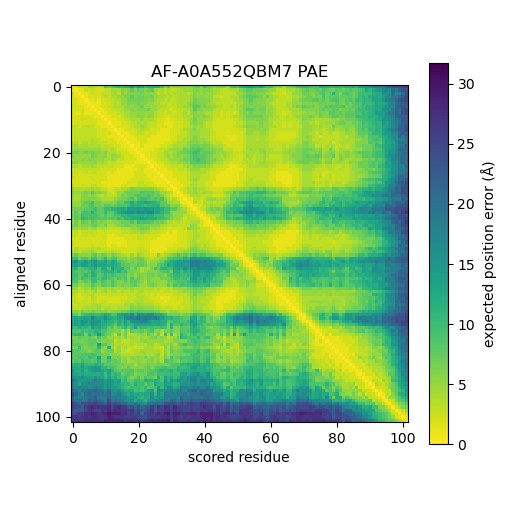C . THR A 1 97 ? 7.324 19.740 23.542 1.00 56.69 97 THR A C 1
ATOM 798 O O . THR A 1 97 ? 7.654 20.869 23.897 1.00 56.69 97 THR A O 1
ATOM 801 N N . TYR A 1 98 ? 6.042 19.360 23.532 1.00 41.47 98 TYR A N 1
ATOM 802 C CA . TYR A 1 98 ? 4.934 20.192 24.012 1.00 41.47 98 TYR A CA 1
ATOM 803 C C . TYR A 1 98 ? 4.591 19.913 25.488 1.00 41.47 98 TYR A C 1
ATOM 805 O O . TYR A 1 98 ? 3.542 19.356 25.813 1.00 41.47 98 TYR A O 1
ATOM 813 N N . LYS A 1 99 ? 5.437 20.370 26.420 1.00 42.97 99 LYS A N 1
ATOM 814 C CA . LYS A 1 99 ? 4.955 20.711 27.771 1.00 42.97 99 LYS A CA 1
ATOM 815 C C . LYS A 1 99 ? 4.301 22.093 27.701 1.00 42.97 99 LYS A C 1
ATOM 817 O O . LYS A 1 99 ? 5.010 23.090 27.607 1.00 42.97 99 LYS A O 1
ATOM 822 N N . MET A 1 100 ? 2.970 22.166 27.753 1.00 32.44 100 MET A N 1
ATOM 823 C CA . MET A 1 100 ? 2.307 23.451 28.005 1.00 32.44 100 MET A CA 1
ATOM 824 C C . MET A 1 100 ? 2.677 23.946 29.416 1.00 32.44 100 MET A C 1
ATOM 826 O O . MET A 1 100 ? 2.594 23.154 30.363 1.00 32.44 100 MET A O 1
ATOM 830 N N . PRO A 1 101 ? 3.077 25.220 29.594 1.00 38.0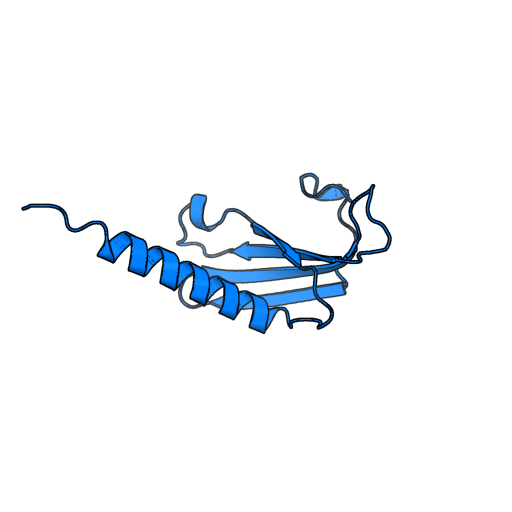0 101 PRO A N 1
ATOM 831 C CA . PRO A 1 101 ? 3.048 25.836 30.913 1.00 38.00 101 PRO A CA 1
ATOM 832 C C . PRO A 1 101 ? 1.589 25.908 31.394 1.00 38.00 101 PRO A C 1
ATOM 834 O O . PRO A 1 101 ? 0.679 26.065 30.581 1.00 38.00 101 PRO A O 1
ATOM 837 N N . ARG A 1 102 ? 1.394 25.692 32.701 1.00 46.22 102 ARG A N 1
ATOM 838 C CA . ARG A 1 102 ? 0.079 25.660 33.360 1.00 46.22 102 ARG A CA 1
ATOM 839 C C . ARG A 1 102 ? -0.662 26.984 33.250 1.00 46.22 102 ARG A C 1
ATOM 841 O O . ARG A 1 102 ? 0.023 28.028 33.310 1.00 46.22 102 ARG A O 1
#

Foldseek 3Di:
DDPVDPVPDDQFPDWDWDQDPVLGIKIKGKHWQDDPPVCNVFIWMKMKIARPDPPDDPVSRDIDIDIGGDPDDDDRVNVVVVVVVVVVVVVVVVVVVDPDDD

Radius of gyration: 16.14 Å; Cα contacts (8 Å, |Δi|>4): 133; chains: 1; bounding box: 33×34×49 Å

Nearest PDB structures (foldseek):
  5fs4-assembly1_A  TM=3.195E-01  e=6.632E+00  Acinetobacter phage AP205

Organism: NCBI:txid2486223

Solvent-accessible surface area (backbone atoms only — not comparable to full-atom values): 6143 Å² total; per-residue (Å²): 112,47,95,94,38,76,90,47,52,71,85,56,82,42,76,51,76,46,83,36,97,87,50,30,46,29,39,39,38,31,34,71,78,42,51,53,95,93,38,69,93,52,55,23,34,43,36,41,40,36,35,63,27,90,85,52,52,75,81,64,41,52,67,45,80,45,79,46,76,68,95,67,88,75,51,77,65,60,51,50,51,52,50,48,53,52,50,49,47,53,52,52,51,52,54,69,71,58,71,76,81,131

Secondary structure (DSSP, 8-state):
--TT-GGGPPPPSEEEEEEETTTEEEEEEEEEEEEETTEEEEEEEEEEEEE--TTS-TTTSS-EEEEE--SS---HHHHHHHHHHHHHHHHHHHHHH-----